Protein AF-A0A7S0E0V3-F1 (afdb_monomer_lite)

pLDDT: mean 86.2, std 12.87, range [47.91, 97.5]

InterPro domains:
  IPR013087 Zinc finger C2H2-type [SM00355] (15-45)
  IPR013087 Zinc finger C2H2-type [SM00355] (90-113)
  IPR044288 ZNF598/HEL2 [PTHR22938] (5-142)

Foldseek 3Di:
DPPVVVVVVVVLQWLWDPPDDPDDPDHGDTDPDPVRSQVCCCPPPQWGFAPQCVPPPPGGPNPTDIHHPVRNVCCQAQNPPPPDPRRHFDADPLVRDGHSDPVRVVVCQVPQWDWDPVCCVPVPVPPTDTDNDDVRVVVVVVD

Radius of gyration: 21.4 Å; chains: 1; bounding box: 59×28×60 Å

Secondary structure (DSSP, 8-state):
--HHHHHHHHHHHS-B-SSSPPSSSS---B-SSHHHHHHHHHHHHS-B--HHHHHH--S-GGGS--B-HHHHHHHHHT--TTT-S-----EETTTTEE-SSHHHHHHHHHHHSEE-HHHHHHS-TTS--EESSHHHHHHHHH-

Structure (mmCIF, N/CA/C/O backbone):
data_AF-A0A7S0E0V3-F1
#
_entry.id   AF-A0A7S0E0V3-F1
#
loop_
_atom_site.group_PDB
_atom_site.id
_atom_site.type_symbol
_atom_site.label_atom_id
_atom_site.label_alt_id
_atom_site.label_comp_id
_atom_site.label_asym_id
_atom_site.label_entity_id
_atom_site.label_seq_id
_atom_site.pdbx_PDB_ins_code
_atom_site.Cartn_x
_atom_site.Cartn_y
_atom_site.Cartn_z
_atom_site.occupancy
_atom_site.B_iso_or_equiv
_atom_site.auth_seq_id
_atom_site.auth_comp_id
_atom_site.auth_asym_id
_atom_site.auth_atom_id
_atom_site.pdbx_PDB_model_num
ATOM 1 N N . HIS A 1 1 ? 34.309 -17.688 -9.462 1.00 48.38 1 HIS A N 1
ATOM 2 C CA . HIS A 1 1 ? 32.893 -17.588 -9.888 1.00 48.38 1 HIS A CA 1
ATOM 3 C C . HIS A 1 1 ? 32.051 -16.546 -9.114 1.00 48.38 1 HIS A C 1
ATOM 5 O O . HIS A 1 1 ? 30.837 -16.561 -9.235 1.00 48.38 1 HIS A O 1
ATOM 11 N N . ALA A 1 2 ? 32.646 -15.575 -8.399 1.00 50.16 2 ALA A N 1
ATOM 12 C CA . ALA A 1 2 ? 31.917 -14.519 -7.669 1.00 50.16 2 ALA A CA 1
ATOM 13 C C . ALA A 1 2 ? 31.420 -13.270 -8.463 1.00 50.16 2 ALA A C 1
ATOM 15 O O . ALA A 1 2 ? 30.441 -12.669 -8.022 1.00 50.16 2 ALA A O 1
ATOM 16 N N . PRO A 1 3 ? 32.003 -12.844 -9.610 1.00 58.53 3 PRO A N 1
ATOM 17 C CA . PRO A 1 3 ? 31.644 -11.550 -10.219 1.00 58.53 3 PRO A CA 1
ATOM 18 C C . PRO A 1 3 ? 30.234 -11.505 -10.837 1.00 58.53 3 PRO A C 1
ATOM 20 O O . PRO A 1 3 ? 29.639 -10.436 -10.940 1.00 58.53 3 PRO A O 1
ATOM 23 N N . SER A 1 4 ? 29.663 -12.661 -11.190 1.00 67.19 4 SER A N 1
ATOM 24 C CA . SER A 1 4 ? 28.316 -12.761 -11.771 1.00 67.19 4 SER A CA 1
ATOM 25 C C . SER A 1 4 ? 27.199 -12.485 -10.750 1.00 67.19 4 SER A C 1
ATOM 27 O O . SER A 1 4 ? 26.215 -11.826 -11.083 1.00 67.19 4 SER A O 1
ATOM 29 N N . ALA A 1 5 ? 27.368 -12.905 -9.492 1.00 68.44 5 ALA A N 1
ATOM 30 C CA . ALA A 1 5 ? 26.350 -12.718 -8.455 1.00 68.44 5 ALA A CA 1
ATOM 31 C C . ALA A 1 5 ? 26.192 -11.241 -8.049 1.00 68.44 5 ALA A C 1
ATOM 33 O O . ALA A 1 5 ? 25.078 -10.761 -7.846 1.00 68.44 5 ALA A O 1
ATOM 34 N N . PHE A 1 6 ? 27.298 -10.495 -7.982 1.00 71.88 6 PHE A N 1
ATOM 35 C CA . PHE A 1 6 ? 27.280 -9.081 -7.596 1.00 71.88 6 PHE A CA 1
ATOM 36 C C . PHE A 1 6 ? 26.610 -8.188 -8.652 1.00 71.88 6 PHE A C 1
ATOM 38 O O . PHE A 1 6 ? 25.832 -7.291 -8.314 1.00 71.88 6 PHE A O 1
ATOM 45 N N . ALA A 1 7 ? 26.861 -8.472 -9.934 1.00 72.56 7 ALA A N 1
ATOM 46 C CA . ALA A 1 7 ? 26.204 -7.790 -11.047 1.00 72.56 7 ALA A CA 1
ATOM 47 C C . ALA A 1 7 ? 24.687 -8.049 -11.047 1.00 72.56 7 ALA A C 1
ATOM 49 O O . ALA A 1 7 ? 23.898 -7.125 -11.245 1.00 72.56 7 ALA A O 1
ATOM 50 N N . HIS A 1 8 ? 24.274 -9.283 -10.740 1.00 76.19 8 HIS A N 1
ATOM 51 C CA . HIS A 1 8 ? 22.864 -9.651 -10.654 1.00 76.19 8 HIS A CA 1
ATOM 52 C C . HIS A 1 8 ? 22.138 -8.920 -9.511 1.00 76.19 8 HIS A C 1
ATOM 54 O O . HIS A 1 8 ? 21.107 -8.293 -9.742 1.00 76.19 8 HIS A O 1
ATOM 60 N N . ILE A 1 9 ? 22.709 -8.898 -8.300 1.00 79.75 9 ILE A N 1
ATOM 61 C CA . ILE A 1 9 ? 22.120 -8.182 -7.151 1.00 79.75 9 ILE A CA 1
ATOM 62 C C . ILE A 1 9 ? 22.034 -6.673 -7.418 1.00 79.75 9 ILE A C 1
ATOM 64 O O . ILE A 1 9 ? 21.037 -6.034 -7.079 1.00 79.75 9 ILE A O 1
ATOM 68 N N . SER A 1 10 ? 23.059 -6.095 -8.050 1.00 78.00 10 SER A N 1
ATOM 69 C CA . SER A 1 10 ? 23.059 -4.677 -8.435 1.00 78.00 10 SER A CA 1
ATOM 70 C C . SER A 1 10 ? 21.931 -4.350 -9.418 1.00 78.00 10 SER A C 1
ATOM 72 O O . SER A 1 10 ? 21.277 -3.318 -9.283 1.00 78.00 10 SER A O 1
ATOM 74 N N . SER A 1 11 ? 21.648 -5.252 -10.362 1.00 79.31 11 SER A N 1
ATOM 75 C CA . SER A 1 11 ? 20.534 -5.105 -11.300 1.00 79.31 11 SER A CA 1
ATOM 76 C C . SER A 1 11 ? 19.172 -5.172 -10.599 1.00 79.31 11 SER A C 1
ATOM 78 O O . SER A 1 11 ? 18.327 -4.311 -10.843 1.00 79.31 11 SER A O 1
ATOM 80 N N . LEU A 1 12 ? 18.982 -6.105 -9.658 1.00 83.94 12 LEU A N 1
ATOM 81 C CA . LEU A 1 12 ? 17.733 -6.236 -8.891 1.00 83.94 12 LEU A CA 1
ATOM 82 C C . LEU A 1 12 ? 17.428 -4.991 -8.043 1.00 83.94 12 LEU A C 1
ATOM 84 O O . LEU A 1 12 ? 16.271 -4.598 -7.897 1.00 83.94 12 LEU A O 1
ATOM 88 N N . ARG A 1 13 ? 18.464 -4.329 -7.517 1.00 83.69 13 ARG A N 1
ATOM 89 C CA . ARG A 1 13 ? 18.327 -3.076 -6.756 1.00 83.69 13 ARG A CA 1
ATOM 90 C C . ARG A 1 13 ? 18.063 -1.848 -7.625 1.00 83.69 13 ARG A C 1
ATOM 92 O O . ARG A 1 13 ? 17.633 -0.830 -7.092 1.00 83.69 13 ARG A O 1
ATOM 99 N N . SER A 1 14 ? 18.345 -1.913 -8.924 1.00 88.38 14 SER A N 1
ATOM 100 C CA . SER A 1 14 ? 18.173 -0.763 -9.809 1.00 88.38 14 SER A CA 1
ATOM 101 C C . SER A 1 14 ? 16.697 -0.389 -9.949 1.00 88.38 14 SER A C 1
ATOM 103 O O . SER A 1 14 ? 15.824 -1.255 -10.013 1.00 88.38 14 SER A O 1
ATOM 105 N N . PHE A 1 15 ? 16.406 0.905 -10.079 1.00 93.00 15 PHE A N 1
ATOM 106 C CA . PHE A 1 15 ? 15.071 1.385 -10.445 1.00 93.00 15 PHE A CA 1
ATOM 107 C C . PHE A 1 15 ? 14.899 1.447 -11.970 1.00 93.00 15 PHE A C 1
ATOM 109 O O . PHE A 1 15 ? 14.320 2.389 -12.512 1.00 93.00 15 PHE A O 1
ATOM 116 N N . ALA A 1 16 ? 15.453 0.463 -12.681 1.00 91.12 16 ALA A N 1
ATOM 117 C CA . ALA A 1 16 ? 15.300 0.349 -14.120 1.00 91.12 16 ALA A CA 1
ATOM 118 C C . ALA A 1 16 ? 13.867 -0.057 -14.486 1.00 91.12 16 ALA A C 1
ATOM 120 O O . ALA A 1 16 ? 13.252 -0.919 -13.856 1.00 91.12 16 ALA A O 1
ATOM 121 N N . CYS A 1 17 ? 13.330 0.543 -15.539 1.00 91.81 17 CYS A N 1
ATOM 122 C CA . CYS A 1 17 ? 12.095 0.091 -16.144 1.00 91.81 17 CYS A CA 1
ATOM 123 C C . CYS A 1 17 ? 12.327 -1.224 -16.894 1.00 91.81 17 CYS A C 1
ATOM 125 O O . CYS A 1 17 ? 13.100 -1.277 -17.847 1.00 91.81 17 CYS A O 1
ATOM 127 N N . ARG A 1 18 ? 11.578 -2.265 -16.523 1.00 88.62 18 ARG A N 1
ATOM 128 C CA . ARG A 1 18 ? 11.602 -3.583 -17.184 1.00 88.62 18 ARG A CA 1
ATOM 129 C C . ARG A 1 18 ? 10.587 -3.749 -18.326 1.00 88.62 18 ARG A C 1
ATOM 131 O O . ARG A 1 18 ? 10.412 -4.853 -18.832 1.00 88.62 18 ARG A O 1
ATOM 138 N N . LYS A 1 19 ? 9.859 -2.685 -18.685 1.00 89.88 19 LYS A N 1
ATOM 139 C CA . LYS A 1 19 ? 8.832 -2.672 -19.749 1.00 89.88 19 LYS A CA 1
ATOM 140 C C . LYS A 1 19 ? 9.184 -1.766 -20.931 1.00 89.88 19 LYS A C 1
ATOM 142 O O . LYS A 1 19 ? 8.568 -1.892 -21.987 1.00 89.88 19 LYS A O 1
ATOM 147 N N . CYS A 1 20 ? 10.162 -0.876 -20.779 1.00 88.62 20 CYS A N 1
ATOM 148 C CA . CYS A 1 20 ? 10.663 -0.061 -21.876 1.00 88.62 20 CYS A CA 1
ATOM 149 C C . CYS A 1 20 ? 11.360 -0.951 -22.914 1.00 88.62 20 CYS A C 1
ATOM 151 O O . CYS A 1 20 ? 12.101 -1.861 -22.532 1.00 88.62 20 CYS A O 1
ATOM 153 N N . PRO A 1 21 ? 11.155 -0.694 -24.217 1.00 77.62 21 PRO A N 1
ATOM 154 C CA . PRO A 1 21 ? 11.880 -1.412 -25.250 1.00 77.62 21 PRO A CA 1
ATOM 155 C C . PRO A 1 21 ? 13.388 -1.123 -25.135 1.00 77.62 21 PRO A C 1
ATOM 157 O O . PRO A 1 21 ? 13.770 0.012 -24.834 1.00 77.62 21 PRO A O 1
ATOM 160 N N . PRO A 1 22 ? 14.257 -2.122 -25.373 1.00 65.69 22 PRO A N 1
ATOM 161 C CA . PRO A 1 22 ? 15.695 -1.896 -25.458 1.00 65.69 22 PRO A CA 1
ATOM 162 C C . PRO A 1 22 ? 16.051 -0.987 -26.665 1.00 65.69 22 PRO A C 1
ATOM 164 O O . PRO A 1 22 ? 15.297 -0.942 -27.638 1.00 65.69 22 PRO A O 1
ATOM 167 N N . PRO A 1 23 ? 17.170 -0.233 -26.606 1.00 62.41 23 PRO A N 1
ATOM 168 C CA . PRO A 1 23 ? 17.512 0.831 -27.568 1.00 62.41 23 PRO A CA 1
ATOM 169 C C . PRO A 1 23 ? 17.644 0.367 -29.040 1.00 62.41 23 PRO A C 1
ATOM 171 O O . PRO A 1 23 ? 17.944 -0.804 -29.280 1.00 62.41 23 PRO A O 1
ATOM 174 N N . PRO A 1 24 ? 17.415 1.282 -30.023 1.00 47.91 24 PRO A N 1
ATOM 175 C CA . PRO A 1 24 ? 18.258 2.479 -30.209 1.00 47.91 24 PRO A CA 1
ATOM 176 C C . PRO A 1 24 ? 17.595 3.863 -30.059 1.00 47.91 24 PRO A C 1
ATOM 178 O O . PRO A 1 24 ? 18.306 4.857 -30.152 1.00 47.91 24 PRO A O 1
ATOM 181 N N . SER A 1 25 ? 16.283 3.984 -29.818 1.00 56.75 25 SER A N 1
ATOM 182 C CA . SER A 1 25 ? 15.584 5.289 -29.918 1.00 56.75 25 SER A CA 1
ATOM 183 C C . SER A 1 25 ? 14.981 5.851 -28.622 1.00 56.75 25 SER A C 1
ATOM 185 O O . SER A 1 25 ? 14.668 7.039 -28.569 1.00 56.75 25 SER A O 1
ATOM 187 N N . ARG A 1 26 ? 14.880 5.069 -27.542 1.00 52.75 26 ARG A N 1
ATOM 188 C CA . ARG A 1 26 ? 14.677 5.573 -26.172 1.00 52.75 26 ARG A CA 1
ATOM 189 C C . ARG A 1 26 ? 15.487 4.688 -25.237 1.00 52.75 26 ARG A C 1
ATOM 191 O O . ARG A 1 26 ? 15.345 3.472 -25.276 1.00 52.75 26 ARG A O 1
ATOM 198 N N . GLY A 1 27 ? 16.395 5.287 -24.473 1.00 58.44 27 GLY A N 1
ATOM 199 C CA . GLY A 1 27 ? 17.236 4.543 -23.538 1.00 58.44 27 GLY A CA 1
ATOM 200 C C . GLY A 1 27 ? 16.400 3.737 -22.542 1.00 58.44 27 GLY A C 1
ATOM 201 O O . GLY A 1 27 ? 15.247 4.071 -22.269 1.00 58.44 27 GLY A O 1
ATOM 202 N N . SER A 1 28 ? 17.001 2.688 -21.978 1.00 77.69 28 SER A N 1
ATOM 203 C CA . SER A 1 28 ? 16.467 2.032 -20.782 1.00 77.69 28 SER A CA 1
ATOM 204 C C . SER A 1 28 ? 16.207 3.104 -19.723 1.00 77.69 28 SER A C 1
ATOM 206 O O . SER A 1 28 ? 17.150 3.756 -19.274 1.00 77.69 28 SER A O 1
ATOM 208 N N . PHE A 1 29 ? 14.945 3.331 -19.351 1.00 88.06 29 PHE A N 1
ATOM 209 C CA . PHE A 1 29 ? 14.620 4.296 -18.303 1.00 88.06 29 PHE A CA 1
ATOM 210 C C . PHE A 1 29 ? 15.137 3.764 -16.968 1.00 88.06 29 PHE A C 1
ATOM 212 O O . PHE A 1 29 ? 14.840 2.627 -16.604 1.00 88.06 29 PHE A O 1
ATOM 219 N N . VAL A 1 30 ? 15.901 4.573 -16.241 1.00 91.31 30 VAL A N 1
ATOM 220 C CA . VAL A 1 30 ? 16.375 4.255 -14.893 1.00 91.31 30 VAL A CA 1
ATOM 221 C C . VAL A 1 30 ? 16.010 5.424 -13.998 1.00 91.31 30 VAL A C 1
ATOM 223 O O . VAL A 1 30 ? 16.486 6.536 -14.210 1.00 91.31 30 VAL A O 1
ATOM 226 N N . ALA A 1 31 ? 15.138 5.169 -13.030 1.00 92.81 31 ALA A N 1
ATOM 227 C CA . ALA A 1 31 ? 14.708 6.176 -12.075 1.00 92.81 31 ALA A CA 1
ATOM 228 C C . ALA A 1 31 ? 15.776 6.402 -10.994 1.00 92.81 31 ALA A C 1
ATOM 230 O O . ALA A 1 31 ? 16.584 5.517 -10.700 1.00 92.81 31 ALA A O 1
ATOM 231 N N . LYS A 1 32 ? 15.747 7.563 -10.342 1.00 93.62 32 LYS A N 1
ATOM 232 C CA . LYS A 1 32 ? 16.569 7.850 -9.158 1.00 93.62 32 LYS A CA 1
ATOM 233 C C . LYS A 1 32 ? 16.035 7.175 -7.893 1.00 93.62 32 LYS A C 1
ATOM 235 O O . LYS A 1 32 ? 16.797 6.895 -6.973 1.00 93.62 32 LYS A O 1
ATOM 240 N N . ASP A 1 33 ? 14.726 6.932 -7.845 1.00 93.62 33 ASP A N 1
ATOM 241 C CA . ASP A 1 33 ? 14.025 6.355 -6.704 1.00 93.62 33 ASP A CA 1
ATOM 242 C C . ASP A 1 33 ? 12.758 5.591 -7.135 1.00 93.62 33 ASP A C 1
ATOM 244 O O . ASP A 1 33 ? 12.313 5.631 -8.288 1.00 93.62 33 ASP A O 1
ATOM 248 N N . LYS A 1 34 ? 12.153 4.883 -6.176 1.00 94.00 34 LYS A N 1
ATOM 249 C CA . LYS A 1 34 ? 10.924 4.105 -6.383 1.00 94.00 34 LYS A CA 1
ATOM 250 C C . LYS A 1 34 ? 9.714 4.955 -6.797 1.00 94.00 34 LYS A C 1
ATOM 252 O O . LYS A 1 34 ? 8.858 4.464 -7.533 1.00 94.00 34 LYS A O 1
ATOM 257 N N . LYS A 1 35 ? 9.639 6.220 -6.366 1.00 95.62 35 LYS A N 1
ATOM 258 C CA . LYS A 1 35 ? 8.516 7.124 -6.665 1.00 95.62 35 LYS A CA 1
ATOM 259 C C . LYS A 1 35 ? 8.548 7.548 -8.128 1.00 95.62 35 LYS A C 1
ATOM 261 O O . LYS A 1 35 ? 7.521 7.516 -8.805 1.00 95.62 35 LYS A O 1
ATOM 266 N N . GLU A 1 36 ? 9.725 7.907 -8.626 1.00 96.62 36 GLU A N 1
ATOM 267 C CA . GLU A 1 36 ? 9.928 8.233 -10.032 1.00 96.62 36 GLU A CA 1
ATOM 268 C C . GLU A 1 36 ? 9.676 7.008 -10.924 1.00 96.62 36 GLU A C 1
ATOM 270 O O . GLU A 1 36 ? 8.978 7.130 -11.933 1.00 96.62 36 GLU A O 1
ATOM 275 N N . LEU A 1 37 ? 10.127 5.813 -10.519 1.00 95.69 37 LEU A N 1
ATOM 276 C CA . LEU A 1 37 ? 9.824 4.586 -11.259 1.00 95.69 37 LEU A CA 1
ATOM 277 C C . LEU A 1 37 ? 8.317 4.313 -11.322 1.00 95.69 37 LEU A C 1
ATOM 279 O O . LEU A 1 37 ? 7.800 4.053 -12.405 1.00 95.69 37 LEU A O 1
ATOM 283 N N . LYS A 1 38 ? 7.599 4.407 -10.195 1.00 96.25 38 LYS A N 1
ATOM 284 C CA . LYS A 1 38 ? 6.138 4.229 -10.154 1.00 96.25 38 LYS A CA 1
ATOM 285 C C . LYS A 1 38 ? 5.421 5.225 -11.071 1.00 96.25 38 LYS A C 1
ATOM 287 O O . LYS A 1 38 ? 4.553 4.825 -11.842 1.00 96.25 38 LYS A O 1
ATOM 292 N N . SER A 1 39 ? 5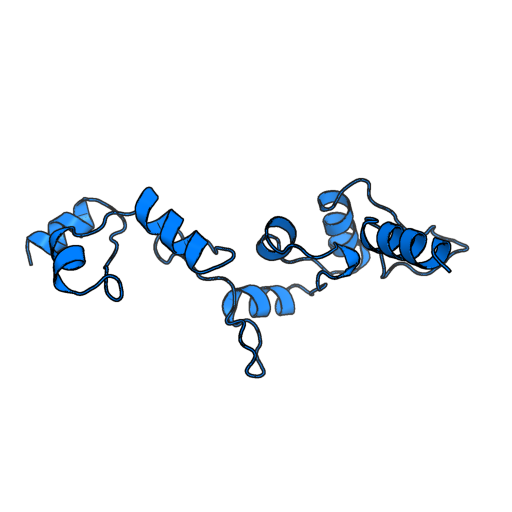.812 6.501 -11.031 1.00 96.81 39 SER A N 1
ATOM 293 C CA . SER A 1 39 ? 5.251 7.545 -11.902 1.00 96.81 39 SER A CA 1
ATOM 294 C C . SER A 1 39 ? 5.469 7.235 -13.388 1.00 96.81 39 SER A C 1
ATOM 296 O O . SER A 1 39 ? 4.547 7.349 -14.202 1.00 96.81 39 SER A O 1
ATOM 298 N N . HIS A 1 40 ? 6.672 6.774 -13.743 1.00 95.62 40 HIS A N 1
ATOM 299 C CA . HIS A 1 40 ? 6.992 6.345 -15.100 1.00 95.62 40 HIS A CA 1
ATOM 300 C C . HIS A 1 40 ? 6.170 5.116 -15.526 1.00 95.62 40 HIS A C 1
ATOM 302 O O . HIS A 1 40 ? 5.600 5.130 -16.617 1.00 95.62 40 HIS A O 1
ATOM 308 N N . MET A 1 41 ? 6.044 4.093 -14.670 1.00 95.69 41 MET A N 1
ATOM 309 C CA . MET A 1 41 ? 5.217 2.909 -14.953 1.00 95.69 41 MET A CA 1
ATOM 310 C C . MET A 1 41 ? 3.771 3.305 -15.258 1.00 95.69 41 MET A C 1
ATOM 312 O O . MET A 1 41 ? 3.203 2.854 -16.256 1.00 95.69 41 MET A O 1
ATOM 316 N N . LEU A 1 42 ? 3.207 4.202 -14.446 1.00 96.31 42 LEU A N 1
ATOM 317 C CA . LEU A 1 42 ? 1.823 4.631 -14.600 1.00 96.31 42 LEU A CA 1
ATOM 318 C C . LEU A 1 42 ? 1.629 5.423 -15.896 1.00 96.31 42 LEU A C 1
ATOM 320 O O . LEU A 1 42 ? 0.713 5.135 -16.662 1.00 96.31 42 LEU A O 1
ATOM 324 N N . SER A 1 43 ? 2.517 6.380 -16.168 1.00 95.44 43 SER A N 1
ATOM 325 C CA . SER A 1 43 ? 2.365 7.315 -17.290 1.00 95.44 43 SER A CA 1
ATOM 326 C C . SER A 1 43 ? 2.673 6.686 -18.652 1.00 95.44 43 SER A C 1
ATOM 328 O O . SER A 1 43 ? 2.045 7.045 -19.644 1.00 95.44 43 SER A O 1
ATOM 330 N N . PHE A 1 44 ? 3.642 5.766 -18.720 1.00 93.81 44 PHE A N 1
ATOM 331 C CA . PHE A 1 44 ? 4.116 5.195 -19.989 1.00 93.81 44 PHE A CA 1
ATOM 332 C C . PHE A 1 44 ? 3.613 3.778 -20.259 1.00 93.81 44 PHE A C 1
ATOM 334 O O . PHE A 1 44 ? 3.594 3.361 -21.417 1.00 93.81 44 PHE A O 1
ATOM 341 N N . HIS A 1 45 ? 3.220 3.035 -19.223 1.00 94.44 45 HIS A N 1
ATOM 342 C CA . HIS A 1 45 ? 2.801 1.640 -19.364 1.00 94.44 45 HIS A CA 1
ATOM 343 C C . HIS A 1 45 ? 1.397 1.359 -18.823 1.00 94.44 45 HIS A C 1
ATOM 345 O O . HIS A 1 45 ? 0.907 0.252 -19.022 1.00 94.44 45 HIS A O 1
ATOM 351 N N . GLY A 1 46 ? 0.740 2.318 -18.157 1.00 95.75 46 GLY A N 1
ATOM 352 C CA . GLY A 1 46 ? -0.573 2.098 -17.542 1.00 95.75 46 GLY A CA 1
ATOM 353 C C . GLY A 1 46 ? -0.546 1.083 -16.393 1.00 95.75 46 GLY A C 1
ATOM 354 O O . GLY A 1 46 ? -1.587 0.542 -16.026 1.00 95.75 46 GLY A O 1
ATOM 355 N N . LEU A 1 47 ? 0.642 0.815 -15.843 1.00 97.06 47 LEU A N 1
ATOM 356 C CA . LEU A 1 47 ? 0.876 -0.140 -14.763 1.00 97.06 47 LEU A CA 1
ATOM 357 C C . LEU A 1 47 ? 1.376 0.594 -13.520 1.00 97.06 47 LEU A C 1
ATOM 359 O O . LEU A 1 47 ? 2.027 1.627 -13.614 1.00 97.06 47 LEU A O 1
ATOM 363 N N . THR A 1 48 ? 1.132 0.047 -12.340 1.00 97.38 48 THR A N 1
ATOM 364 C CA . THR A 1 48 ? 1.592 0.612 -11.073 1.00 97.38 48 THR A CA 1
ATOM 365 C C . THR A 1 48 ? 2.004 -0.488 -10.103 1.00 97.38 48 THR A C 1
ATOM 367 O O . THR A 1 48 ? 1.656 -1.655 -10.265 1.00 97.38 48 THR A O 1
ATOM 370 N N . PHE A 1 49 ? 2.750 -0.098 -9.077 1.00 96.69 49 PHE A N 1
ATOM 371 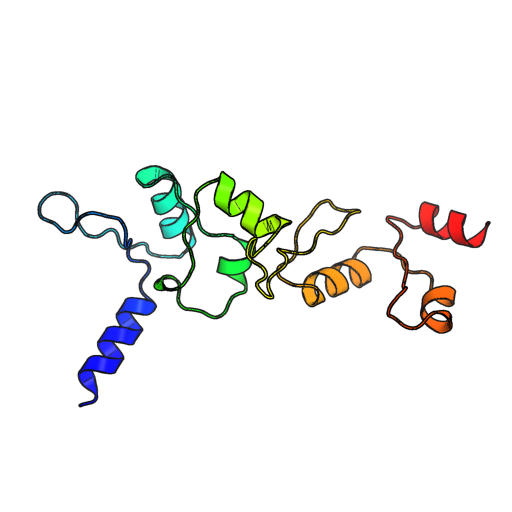C CA . PHE A 1 49 ? 2.974 -0.909 -7.885 1.00 96.69 49 PHE A CA 1
ATOM 372 C C . PHE A 1 49 ? 1.866 -0.635 -6.858 1.00 96.69 49 PHE A C 1
ATOM 374 O O . PHE A 1 49 ? 1.325 0.477 -6.834 1.00 96.69 49 PHE A O 1
ATOM 381 N N . CYS A 1 50 ? 1.572 -1.610 -5.995 1.00 97.19 50 CYS A N 1
ATOM 382 C CA . CYS A 1 50 ? 0.825 -1.364 -4.759 1.00 97.19 50 CYS A CA 1
ATOM 383 C C . CYS A 1 50 ? 1.709 -0.583 -3.779 1.00 97.19 50 CYS A C 1
ATOM 385 O O . CYS A 1 50 ? 2.845 -0.988 -3.526 1.00 97.19 50 CYS A O 1
ATOM 387 N N . ASP A 1 51 ? 1.191 0.514 -3.225 1.00 97.00 51 ASP A N 1
ATOM 388 C CA . ASP A 1 51 ? 1.939 1.371 -2.299 1.00 97.00 51 ASP A CA 1
ATOM 389 C C . ASP A 1 51 ? 2.317 0.639 -1.014 1.00 97.00 51 ASP A C 1
ATOM 391 O O . ASP A 1 51 ? 3.474 0.669 -0.603 1.00 97.00 51 ASP A O 1
ATOM 395 N N . LEU A 1 52 ? 1.377 -0.102 -0.424 1.00 97.50 52 LEU A N 1
ATOM 396 C CA . LEU A 1 52 ? 1.631 -0.859 0.800 1.00 97.50 52 LEU A CA 1
ATOM 397 C C . LEU A 1 52 ? 2.738 -1.896 0.591 1.00 97.50 52 LEU A C 1
ATOM 399 O O . LEU A 1 52 ? 3.658 -1.975 1.404 1.00 97.50 52 LEU A O 1
ATOM 403 N N . CYS A 1 53 ? 2.709 -2.644 -0.515 1.00 96.38 53 CYS A N 1
ATOM 404 C CA . CYS A 1 53 ? 3.782 -3.583 -0.834 1.00 96.38 53 CYS A CA 1
ATOM 405 C C . CYS A 1 53 ? 5.112 -2.874 -1.091 1.00 96.38 53 CYS A C 1
ATOM 407 O O . CYS A 1 53 ? 6.122 -3.297 -0.542 1.00 96.38 53 CYS A O 1
ATOM 409 N N . LEU A 1 54 ? 5.114 -1.802 -1.887 1.00 95.44 54 LEU A N 1
ATOM 410 C CA . LEU A 1 54 ? 6.334 -1.083 -2.257 1.00 95.44 54 LEU A CA 1
ATOM 411 C C . LEU A 1 54 ? 7.033 -0.428 -1.050 1.00 95.44 54 LEU A C 1
ATOM 413 O O . LEU A 1 54 ? 8.256 -0.260 -1.059 1.00 95.44 54 LEU A O 1
ATOM 417 N N . GLU A 1 55 ? 6.276 -0.063 -0.014 1.00 95.69 55 GLU A N 1
ATOM 418 C CA . GLU A 1 55 ? 6.818 0.474 1.236 1.00 95.69 55 GLU A CA 1
ATOM 419 C C . GLU A 1 55 ? 7.278 -0.615 2.221 1.00 95.69 55 GLU A C 1
ATOM 421 O O . GLU A 1 55 ? 8.326 -0.453 2.847 1.00 95.69 55 GLU A O 1
ATOM 426 N N . HIS A 1 56 ? 6.544 -1.726 2.355 1.00 95.56 56 HIS A N 1
ATOM 427 C CA . HIS A 1 56 ? 6.734 -2.659 3.478 1.00 95.56 56 HIS A CA 1
ATOM 428 C C . HIS A 1 56 ? 7.302 -4.033 3.084 1.00 95.56 56 HIS A C 1
ATOM 430 O O . HIS A 1 56 ? 7.925 -4.707 3.913 1.00 95.56 56 HIS A O 1
ATOM 436 N N . ARG A 1 57 ? 7.132 -4.476 1.831 1.00 94.44 57 ARG A N 1
ATOM 437 C CA . ARG A 1 57 ? 7.608 -5.790 1.381 1.00 94.44 57 ARG A CA 1
ATOM 438 C C . ARG A 1 57 ? 9.113 -5.741 1.116 1.00 94.44 57 ARG A C 1
ATOM 440 O O . ARG A 1 57 ? 9.591 -5.052 0.220 1.00 94.44 57 ARG A O 1
ATOM 447 N N . LYS A 1 58 ? 9.876 -6.543 1.863 1.00 93.19 58 LYS A N 1
ATOM 448 C CA . LYS A 1 58 ? 11.350 -6.611 1.787 1.00 93.19 58 LYS A CA 1
ATOM 449 C C . LYS A 1 58 ? 11.851 -7.456 0.609 1.00 93.19 58 LYS A C 1
ATOM 451 O O . LYS A 1 58 ? 12.605 -8.405 0.798 1.00 93.19 58 LYS A O 1
ATOM 456 N N . VAL A 1 59 ? 11.419 -7.116 -0.598 1.00 92.94 59 VAL A N 1
ATOM 457 C CA . VAL A 1 59 ? 11.923 -7.691 -1.853 1.00 92.94 59 VAL A CA 1
ATOM 458 C C . VAL A 1 59 ? 12.533 -6.588 -2.705 1.00 92.94 59 VAL A C 1
ATOM 460 O O . VAL A 1 59 ? 12.303 -5.399 -2.464 1.00 92.94 59 VAL A O 1
ATOM 463 N N . PHE A 1 60 ? 13.335 -6.951 -3.699 1.00 91.81 60 PHE A N 1
ATOM 464 C CA . PHE A 1 60 ? 13.887 -5.951 -4.598 1.00 91.81 60 PHE A CA 1
ATOM 465 C C . PHE A 1 60 ? 12.778 -5.272 -5.413 1.00 91.81 60 PHE A C 1
ATOM 467 O O . PHE A 1 60 ? 11.725 -5.852 -5.686 1.00 91.81 60 PHE A O 1
ATOM 474 N N . VAL A 1 61 ? 12.991 -4.025 -5.844 1.00 91.19 61 VAL A N 1
ATOM 475 C CA . VAL A 1 61 ? 11.978 -3.300 -6.638 1.00 91.19 61 VAL A CA 1
ATOM 476 C C . VAL A 1 61 ? 11.675 -4.027 -7.949 1.00 91.19 61 VAL A C 1
ATOM 478 O O . VAL A 1 61 ? 10.526 -4.080 -8.383 1.00 91.19 61 VAL A O 1
ATOM 481 N N . GLN A 1 62 ? 12.677 -4.694 -8.524 1.00 90.38 62 GLN A N 1
ATOM 482 C CA . GLN A 1 62 ? 12.498 -5.528 -9.711 1.00 90.38 62 GLN A CA 1
ATOM 483 C C . GLN A 1 62 ? 11.640 -6.781 -9.475 1.00 90.38 62 GLN A C 1
ATOM 485 O O . GLN A 1 62 ? 11.131 -7.333 -10.445 1.00 90.38 62 GLN A O 1
ATOM 490 N N . GLU A 1 63 ? 11.423 -7.193 -8.226 1.00 92.06 63 GLU A N 1
ATOM 491 C CA . GLU A 1 63 ? 10.591 -8.347 -7.848 1.00 92.06 63 GLU A CA 1
ATOM 492 C C . GLU A 1 63 ? 9.166 -7.948 -7.442 1.00 92.06 63 GLU A C 1
ATOM 494 O O . GLU A 1 63 ? 8.304 -8.808 -7.263 1.00 92.06 63 GLU A O 1
ATOM 499 N N . HIS A 1 64 ? 8.890 -6.648 -7.300 1.00 93.69 64 HIS A N 1
ATOM 500 C CA . HIS A 1 64 ? 7.530 -6.177 -7.062 1.00 93.69 64 HIS A CA 1
ATOM 501 C C . HIS A 1 64 ? 6.673 -6.396 -8.299 1.00 93.69 64 HIS A C 1
ATOM 503 O O . HIS A 1 64 ? 7.109 -6.117 -9.419 1.00 93.69 64 HIS A O 1
ATOM 509 N N . GLU A 1 65 ? 5.443 -6.851 -8.097 1.00 93.44 65 GLU A N 1
ATOM 510 C CA . GLU A 1 65 ? 4.473 -7.030 -9.168 1.00 93.44 65 GLU A CA 1
ATOM 511 C C . GLU A 1 65 ? 4.001 -5.679 -9.724 1.00 93.44 65 GLU A C 1
ATOM 513 O O . GLU A 1 65 ? 3.900 -4.686 -9.001 1.00 93.44 65 GLU A O 1
ATOM 518 N N . LEU A 1 66 ? 3.759 -5.648 -11.035 1.00 95.38 66 LEU A N 1
ATOM 519 C CA . LEU A 1 66 ? 3.175 -4.505 -11.730 1.00 95.38 66 LEU A CA 1
ATOM 520 C C . LEU A 1 66 ? 1.748 -4.862 -12.104 1.00 95.38 66 LEU A C 1
ATOM 522 O O . LEU A 1 66 ? 1.530 -5.878 -12.758 1.00 95.38 66 LEU A O 1
ATOM 526 N N . MET A 1 67 ? 0.822 -3.994 -11.734 1.00 96.44 67 MET A N 1
ATOM 527 C CA . MET A 1 67 ? -0.607 -4.209 -11.884 1.00 96.44 67 MET A CA 1
ATOM 528 C C . MET A 1 67 ? -1.229 -3.062 -12.666 1.00 96.44 67 MET A C 1
ATOM 530 O O . MET A 1 67 ? -0.837 -1.907 -12.499 1.00 96.44 67 MET A O 1
ATOM 534 N N . ASP A 1 68 ? -2.221 -3.356 -13.494 1.00 97.06 68 ASP A N 1
ATOM 535 C CA . ASP A 1 68 ? -3.153 -2.328 -13.944 1.00 97.06 68 ASP A CA 1
ATOM 536 C C . ASP A 1 68 ? -4.084 -1.887 -12.793 1.00 97.06 68 ASP A C 1
ATOM 538 O O . ASP A 1 68 ? -4.049 -2.409 -11.675 1.00 97.06 68 ASP A O 1
ATOM 542 N N . LYS A 1 69 ? -4.946 -0.901 -13.057 1.00 95.75 69 LYS A N 1
ATOM 543 C CA . LYS A 1 69 ? -5.861 -0.350 -12.046 1.00 95.75 69 LYS A CA 1
ATOM 544 C C . LYS A 1 69 ? -6.846 -1.386 -11.479 1.00 95.75 69 LYS A C 1
ATOM 546 O O . LYS A 1 69 ? -7.188 -1.320 -10.299 1.00 95.75 69 LYS A O 1
ATOM 551 N N . ASN A 1 70 ? -7.329 -2.316 -12.299 1.00 95.69 70 ASN A N 1
ATOM 552 C CA . ASN A 1 70 ? -8.279 -3.341 -11.870 1.00 95.69 70 ASN A CA 1
ATOM 553 C C . ASN A 1 70 ? -7.578 -4.425 -11.054 1.00 95.69 70 ASN A C 1
ATOM 555 O O . ASN A 1 70 ? -8.094 -4.817 -10.009 1.00 95.69 70 ASN A O 1
ATOM 559 N N . GLN A 1 71 ? -6.404 -4.857 -11.512 1.00 96.12 71 GLN A N 1
ATOM 560 C CA . GLN A 1 71 ? -5.543 -5.798 -10.807 1.00 96.12 71 GLN A CA 1
ATOM 561 C C . GLN A 1 71 ? -5.141 -5.254 -9.435 1.00 96.12 71 GLN A C 1
ATOM 563 O O . GLN A 1 71 ? -5.281 -5.970 -8.452 1.00 96.12 71 GLN A O 1
ATOM 568 N N . LEU A 1 72 ? -4.760 -3.973 -9.336 1.00 96.75 72 LEU A N 1
ATOM 569 C CA . LEU A 1 72 ? -4.425 -3.346 -8.053 1.00 96.75 72 LEU A CA 1
ATOM 570 C C . LEU A 1 72 ? -5.611 -3.371 -7.080 1.00 96.75 72 LEU A C 1
ATOM 572 O O . LEU A 1 72 ? -5.451 -3.732 -5.919 1.00 96.75 72 LEU A O 1
ATOM 576 N N . ARG A 1 73 ? -6.817 -3.037 -7.552 1.00 95.56 73 ARG A N 1
ATOM 577 C CA . ARG A 1 73 ? -8.024 -3.050 -6.711 1.00 95.56 73 ARG A CA 1
ATOM 578 C C . ARG A 1 73 ? -8.344 -4.451 -6.179 1.00 95.56 73 ARG A C 1
ATOM 580 O O . ARG A 1 73 ? -8.793 -4.585 -5.045 1.00 95.56 73 ARG A O 1
ATOM 587 N N . VAL A 1 74 ? -8.151 -5.475 -7.009 1.00 95.62 74 VAL A N 1
ATOM 588 C CA . VAL A 1 74 ? -8.312 -6.880 -6.613 1.00 95.62 74 VAL A CA 1
ATOM 589 C C . VAL A 1 74 ? -7.225 -7.274 -5.616 1.00 95.62 74 VAL A C 1
ATOM 591 O O . VAL A 1 74 ? -7.557 -7.784 -4.555 1.00 95.62 74 VAL A O 1
ATOM 594 N N . HIS A 1 75 ? -5.958 -6.964 -5.897 1.00 95.75 75 HIS A N 1
ATOM 595 C CA . HIS A 1 75 ? -4.827 -7.207 -4.994 1.00 95.75 75 HIS A CA 1
ATOM 596 C C . HIS A 1 75 ? -5.071 -6.612 -3.606 1.00 95.75 75 HIS A C 1
ATOM 598 O O . HIS A 1 75 ? -4.900 -7.288 -2.600 1.00 95.75 75 HIS A O 1
ATOM 604 N N . GLU A 1 76 ? -5.518 -5.358 -3.538 1.00 95.75 76 GLU A N 1
ATOM 605 C CA . GLU A 1 76 ? -5.730 -4.664 -2.268 1.00 95.75 76 GLU A CA 1
ATOM 606 C C . GLU A 1 76 ? -6.897 -5.225 -1.455 1.00 95.75 76 GLU A C 1
ATOM 608 O O . GLU A 1 76 ? -6.844 -5.174 -0.228 1.00 95.75 76 GLU A O 1
ATOM 613 N N . ARG A 1 77 ? -7.950 -5.729 -2.107 1.00 94.94 77 ARG A N 1
ATOM 614 C CA . ARG A 1 77 ? -9.186 -6.146 -1.430 1.00 94.94 77 ARG A CA 1
ATOM 615 C C . ARG A 1 77 ? -9.321 -7.650 -1.256 1.00 94.94 77 ARG A C 1
ATOM 617 O O . ARG A 1 77 ? -9.748 -8.088 -0.198 1.00 94.94 77 ARG A O 1
ATOM 624 N N . ASP A 1 78 ? -9.044 -8.386 -2.318 1.00 92.38 78 ASP A N 1
ATOM 625 C CA . ASP A 1 78 ? -9.352 -9.806 -2.450 1.00 92.38 78 ASP A CA 1
ATOM 626 C C . ASP A 1 78 ? -8.069 -10.660 -2.406 1.00 92.38 78 ASP A C 1
ATOM 628 O O . ASP A 1 78 ? -8.136 -11.863 -2.164 1.00 92.38 78 ASP A O 1
ATOM 632 N N . GLY A 1 79 ? -6.898 -10.043 -2.616 1.00 91.38 79 GLY A N 1
ATOM 633 C CA . GLY A 1 79 ? -5.607 -10.725 -2.646 1.00 91.38 79 GLY A CA 1
ATOM 634 C C . GLY A 1 79 ? -5.500 -11.738 -3.784 1.00 91.38 79 GLY A C 1
ATOM 635 O O . GLY A 1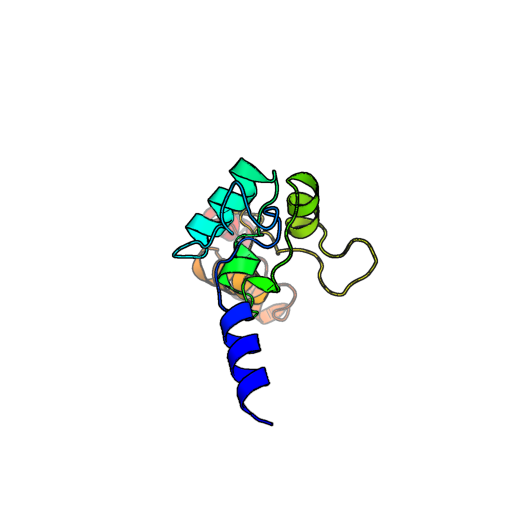 79 ? -5.860 -11.454 -4.930 1.00 91.38 79 GLY A O 1
ATOM 636 N N . ASP A 1 80 ? -4.999 -12.929 -3.462 1.00 84.12 80 ASP A N 1
ATOM 637 C CA . ASP A 1 80 ? -4.836 -14.035 -4.398 1.00 84.12 80 ASP A CA 1
ATOM 638 C C . ASP A 1 80 ? -6.190 -14.705 -4.689 1.00 84.12 80 ASP A C 1
ATOM 640 O O . ASP A 1 80 ? -6.618 -15.630 -3.993 1.00 84.12 80 ASP A O 1
ATOM 644 N N . LEU A 1 81 ? -6.839 -14.306 -5.788 1.00 69.38 81 LEU A N 1
ATOM 645 C CA . LEU A 1 81 ? -8.142 -14.847 -6.217 1.00 69.38 81 LEU A CA 1
ATOM 646 C C . LEU A 1 81 ? -8.180 -16.379 -6.409 1.00 69.38 81 LEU A C 1
ATOM 648 O O . LEU A 1 81 ? -9.259 -16.968 -6.425 1.00 69.38 81 LEU A O 1
ATOM 652 N N . HIS A 1 82 ? -7.027 -17.036 -6.565 1.00 68.75 82 HIS A N 1
ATOM 653 C CA . HIS A 1 82 ? -6.916 -18.474 -6.841 1.00 68.75 82 HIS A CA 1
ATOM 654 C C . HIS A 1 82 ? -6.511 -19.316 -5.619 1.00 68.75 82 HIS A C 1
ATOM 656 O O . HIS A 1 82 ? -5.881 -20.360 -5.769 1.00 68.75 82 HIS A O 1
ATOM 662 N N . GLY A 1 83 ? -6.887 -18.885 -4.410 1.00 62.25 83 GLY A N 1
ATOM 663 C CA . GLY A 1 83 ? -6.692 -19.675 -3.187 1.00 62.25 83 GLY A CA 1
ATOM 664 C C . GLY A 1 83 ? -5.279 -19.593 -2.611 1.00 62.25 83 GLY A C 1
ATOM 665 O O . GLY A 1 83 ? -4.837 -20.516 -1.926 1.00 62.25 83 GLY A O 1
ATOM 666 N N . GLY A 1 84 ? -4.567 -18.501 -2.896 1.00 77.06 84 GLY A N 1
ATOM 667 C CA . GLY A 1 84 ? -3.317 -18.190 -2.215 1.00 77.06 84 GLY A CA 1
ATOM 668 C C . GLY A 1 84 ? -3.543 -17.784 -0.756 1.00 77.06 84 GLY A C 1
ATOM 669 O O . GLY A 1 84 ? -4.670 -17.596 -0.294 1.00 77.06 84 GLY A O 1
ATOM 670 N N . ALA A 1 85 ? -2.450 -17.670 -0.003 1.00 85.81 85 ALA A N 1
ATOM 671 C CA . ALA A 1 85 ? -2.503 -17.285 1.408 1.00 85.81 85 ALA A CA 1
ATOM 672 C C . ALA A 1 85 ? -2.755 -15.779 1.606 1.00 85.81 85 ALA A C 1
ATOM 674 O O . ALA A 1 85 ? -3.195 -15.370 2.681 1.00 85.81 85 ALA A O 1
ATOM 675 N N . PHE A 1 86 ? -2.472 -14.951 0.595 1.00 90.31 86 PHE A N 1
ATOM 676 C CA . PHE A 1 86 ? -2.680 -13.512 0.666 1.00 90.31 86 PHE A CA 1
ATOM 677 C C . PHE A 1 86 ? -4.148 -13.174 0.388 1.00 90.31 86 PHE A C 1
ATOM 679 O O . PHE A 1 86 ? -4.657 -13.448 -0.693 1.00 90.31 86 PHE A O 1
ATOM 686 N N . LYS A 1 87 ? -4.827 -12.563 1.363 1.00 91.25 87 LYS A N 1
ATOM 687 C CA . LYS A 1 87 ? -6.259 -12.212 1.293 1.00 91.25 87 LYS A CA 1
ATOM 688 C C . LYS A 1 87 ? -6.513 -10.731 0.985 1.00 91.25 87 LYS A C 1
ATOM 690 O O . LYS A 1 87 ? -7.624 -10.249 1.165 1.00 91.25 87 LYS A O 1
ATOM 695 N N . GLY A 1 88 ? -5.477 -10.009 0.566 1.00 95.12 88 GLY A N 1
ATOM 696 C CA . GLY A 1 88 ? -5.508 -8.562 0.400 1.00 95.12 88 GLY A CA 1
ATOM 697 C C . GLY A 1 88 ? -5.009 -7.817 1.634 1.00 95.12 88 GLY A C 1
ATOM 698 O O . GLY A 1 88 ? -4.600 -8.410 2.633 1.00 95.12 88 GLY A O 1
ATOM 699 N N . HIS A 1 89 ? -5.010 -6.493 1.536 1.00 97.31 89 HIS A N 1
ATOM 700 C CA . HIS A 1 89 ? -4.573 -5.599 2.600 1.00 97.31 89 HIS A CA 1
ATOM 701 C C . HIS A 1 89 ? -5.742 -5.302 3.551 1.00 97.31 89 HIS A C 1
ATOM 703 O O . HIS A 1 89 ? -6.769 -4.793 3.079 1.00 97.31 89 HIS A O 1
ATOM 709 N N . PRO A 1 90 ? -5.624 -5.603 4.859 1.00 96.50 90 PRO A N 1
ATOM 710 C CA . PRO A 1 90 ? -6.716 -5.424 5.811 1.00 96.50 90 PRO A CA 1
ATOM 711 C C . PRO A 1 90 ? -7.161 -3.961 5.901 1.00 96.50 90 PRO A C 1
ATOM 713 O O . PRO A 1 90 ? -6.350 -3.040 5.801 1.00 96.50 90 PRO A O 1
ATOM 716 N N . LEU A 1 91 ? -8.469 -3.761 6.061 1.00 95.62 91 LEU A N 1
ATOM 717 C CA . LEU A 1 91 ? -9.135 -2.459 6.063 1.00 95.62 91 LEU A CA 1
ATOM 718 C C . LEU A 1 91 ? -9.531 -2.086 7.493 1.00 95.62 91 LEU A C 1
ATOM 720 O O . LEU A 1 91 ? -10.189 -2.871 8.169 1.00 95.62 91 LEU A O 1
ATOM 724 N N . CYS A 1 92 ? -9.197 -0.874 7.925 1.00 95.75 92 CYS A N 1
ATOM 725 C CA . CYS A 1 92 ? -9.863 -0.269 9.071 1.00 95.75 92 CYS A CA 1
ATOM 726 C C . CYS A 1 92 ? -11.244 0.230 8.635 1.00 95.75 92 CYS A C 1
ATOM 728 O O . CYS A 1 92 ? -11.344 1.141 7.814 1.00 95.75 92 CYS A O 1
ATOM 730 N N . GLU A 1 93 ? -12.313 -0.343 9.183 1.00 92.75 93 GLU A N 1
ATOM 731 C CA . GLU A 1 93 ? -13.690 0.020 8.820 1.00 92.75 93 GLU A CA 1
ATOM 732 C C . GLU A 1 93 ? -14.094 1.415 9.324 1.00 92.75 93 GLU A C 1
ATOM 734 O O . GLU A 1 93 ? -14.973 2.061 8.751 1.00 92.75 93 GLU A O 1
ATOM 739 N N . PHE A 1 94 ? -13.417 1.929 10.354 1.00 93.12 94 PHE A N 1
ATOM 740 C CA . PHE A 1 94 ? -13.675 3.266 10.886 1.00 93.12 94 PHE A CA 1
ATOM 741 C C . PHE A 1 94 ? -13.080 4.363 9.996 1.00 93.12 94 PHE A C 1
ATOM 743 O O . PHE A 1 94 ? -13.759 5.353 9.700 1.00 93.12 94 PHE A O 1
ATOM 750 N N . CYS A 1 95 ? -11.829 4.171 9.565 1.00 95.25 95 CYS A N 1
ATOM 751 C CA . CYS A 1 95 ? -11.045 5.136 8.788 1.00 95.25 95 CYS A CA 1
ATOM 752 C C . CYS A 1 95 ? -11.165 4.932 7.271 1.00 95.25 95 CYS A C 1
ATOM 754 O O . CYS A 1 95 ? -10.860 5.838 6.502 1.00 95.25 95 CYS A O 1
ATOM 756 N N . ASN A 1 96 ? -11.634 3.759 6.832 1.00 94.81 96 ASN A N 1
ATOM 757 C CA . ASN A 1 96 ? -11.632 3.324 5.435 1.00 94.81 96 ASN A CA 1
ATOM 758 C C . ASN A 1 96 ? -10.219 3.344 4.805 1.00 94.81 96 ASN A C 1
ATOM 760 O O . ASN A 1 96 ? -10.046 3.658 3.626 1.00 94.81 96 ASN A O 1
ATOM 764 N N . GLU A 1 97 ? -9.208 2.990 5.605 1.00 96.00 97 GLU A N 1
ATOM 765 C CA . GLU A 1 97 ? -7.796 2.928 5.212 1.00 96.00 97 GLU A CA 1
ATOM 766 C C . GLU A 1 97 ? -7.258 1.497 5.280 1.00 96.00 97 GLU A C 1
ATOM 768 O O . GLU A 1 97 ? -7.615 0.722 6.171 1.00 96.00 97 GLU A O 1
ATOM 773 N N . ARG A 1 98 ? -6.398 1.133 4.321 1.00 96.69 98 ARG A N 1
ATOM 774 C CA . ARG A 1 98 ? -5.788 -0.199 4.246 1.00 96.69 98 ARG A CA 1
ATOM 775 C C . ARG A 1 98 ? -4.396 -0.216 4.862 1.00 96.69 98 ARG A C 1
ATOM 777 O O . ARG A 1 98 ? -3.608 0.701 4.647 1.00 96.69 98 ARG A O 1
ATOM 784 N N . TYR A 1 99 ? -4.074 -1.318 5.527 1.00 97.38 99 TYR A N 1
ATOM 785 C CA . TYR A 1 99 ? -2.778 -1.570 6.154 1.00 97.38 99 TYR A CA 1
ATOM 786 C C . TYR A 1 99 ? -2.061 -2.720 5.459 1.00 97.38 99 TYR A C 1
ATOM 788 O O . TYR A 1 99 ? -2.683 -3.556 4.809 1.00 97.38 99 TYR A O 1
ATOM 796 N N . TYR A 1 100 ? -0.732 -2.760 5.562 1.00 96.50 100 TYR A N 1
ATOM 797 C CA . TYR A 1 100 ? 0.057 -3.782 4.875 1.00 96.50 100 TYR A CA 1
ATOM 798 C C . TYR A 1 100 ? -0.308 -5.203 5.330 1.00 96.50 100 TYR A C 1
ATOM 800 O O . TYR A 1 100 ? -0.483 -6.084 4.487 1.00 96.50 100 TYR A O 1
ATOM 808 N N . ASP A 1 101 ? -0.462 -5.398 6.638 1.00 94.81 101 ASP A N 1
ATOM 809 C CA . ASP A 1 101 ? -0.808 -6.662 7.277 1.00 94.81 101 ASP A CA 1
ATOM 810 C C . ASP A 1 101 ? -1.697 -6.437 8.512 1.00 94.81 101 ASP A C 1
ATOM 812 O O . ASP A 1 101 ? -1.947 -5.298 8.928 1.00 94.81 101 ASP A O 1
ATOM 816 N N . ASP A 1 102 ? -2.186 -7.536 9.095 1.00 93.31 102 ASP A N 1
ATOM 817 C CA . ASP A 1 102 ? -3.048 -7.489 10.278 1.00 93.31 102 ASP A CA 1
ATOM 818 C C . ASP A 1 102 ? -2.332 -6.825 11.457 1.00 93.31 102 ASP A C 1
ATOM 820 O O . ASP A 1 102 ? -2.948 -6.084 12.212 1.00 93.31 102 ASP A O 1
ATOM 824 N N . GLY A 1 103 ? -1.021 -7.039 11.610 1.00 93.75 103 GLY A N 1
ATOM 825 C CA . GLY A 1 103 ? -0.234 -6.430 12.683 1.00 93.75 103 GLY A CA 1
ATOM 826 C C . GLY A 1 103 ? -0.255 -4.901 12.629 1.00 93.75 103 GLY A C 1
ATOM 827 O O . GLY A 1 103 ? -0.432 -4.255 13.664 1.00 93.75 103 GLY A O 1
ATOM 828 N N . GLY A 1 104 ? -0.128 -4.333 11.428 1.00 95.38 104 GLY A N 1
ATOM 829 C CA . GLY A 1 104 ? -0.261 -2.903 11.169 1.00 95.38 104 GLY A CA 1
ATOM 830 C C . GLY A 1 104 ? -1.659 -2.379 11.495 1.00 95.38 104 GLY A C 1
ATOM 831 O O . GLY A 1 104 ? -1.773 -1.391 12.220 1.00 95.38 104 GLY A O 1
ATOM 832 N N . LEU A 1 105 ? -2.710 -3.075 11.044 1.00 95.56 105 LEU A N 1
ATOM 833 C CA . LEU A 1 105 ? -4.093 -2.716 11.379 1.00 95.56 105 LEU A CA 1
ATOM 834 C C . LEU A 1 105 ? -4.332 -2.766 12.896 1.00 95.56 105 LEU A C 1
ATOM 836 O O . LEU A 1 105 ? -4.837 -1.813 13.475 1.00 95.56 105 LEU A O 1
ATOM 840 N N . TRP A 1 106 ? -3.922 -3.840 13.567 1.00 92.38 106 TRP A N 1
ATOM 841 C CA . TRP A 1 106 ? -4.046 -3.983 15.019 1.00 92.38 106 TRP A CA 1
ATOM 842 C C . TRP A 1 106 ? -3.277 -2.903 15.786 1.00 92.38 106 TRP A C 1
ATOM 844 O O . TRP A 1 106 ? -3.707 -2.479 16.859 1.00 92.38 106 TRP A O 1
ATOM 854 N N . GLY A 1 107 ? -2.123 -2.475 15.266 1.00 93.56 107 GLY A N 1
ATOM 855 C CA . GLY A 1 107 ? -1.368 -1.344 15.797 1.00 93.56 107 GLY A CA 1
ATOM 856 C C . GLY A 1 107 ? -2.163 -0.044 15.725 1.00 93.56 107 GLY A C 1
ATOM 857 O O . GLY A 1 107 ? -2.287 0.631 16.743 1.00 93.56 107 GLY A O 1
ATOM 858 N N . HIS A 1 108 ? -2.741 0.246 14.559 1.00 95.19 108 HIS A N 1
ATOM 859 C CA . HIS A 1 108 ? -3.615 1.397 14.342 1.00 95.19 108 HIS A CA 1
ATOM 860 C C . HIS A 1 108 ? -4.852 1.366 15.248 1.00 95.19 108 HIS A C 1
ATOM 862 O O . HIS A 1 108 ? -5.086 2.310 15.992 1.00 95.19 108 HIS A O 1
ATOM 868 N N . LEU A 1 109 ? -5.595 0.255 15.276 1.00 92.31 109 LEU A N 1
ATOM 869 C CA . LEU A 1 109 ? -6.811 0.131 16.087 1.00 92.31 109 LEU A CA 1
ATOM 870 C C . LEU A 1 109 ? -6.556 0.422 17.576 1.00 92.31 109 LEU A C 1
ATOM 872 O O . LEU A 1 109 ? -7.346 1.104 18.215 1.00 92.31 109 LEU A O 1
ATOM 876 N N . ARG A 1 110 ? -5.424 -0.029 18.130 1.00 90.25 110 ARG A N 1
ATOM 877 C CA . ARG A 1 110 ? -5.062 0.248 19.533 1.00 90.25 110 ARG A CA 1
ATOM 878 C C . ARG A 1 110 ? -4.599 1.680 19.802 1.00 90.25 110 ARG A C 1
ATOM 880 O O . ARG A 1 110 ? -4.589 2.085 20.960 1.00 90.25 110 ARG A O 1
ATOM 887 N N . GLN A 1 111 ? -4.121 2.393 18.785 1.00 92.75 111 GLN A N 1
ATOM 888 C CA . GLN A 1 111 ? -3.595 3.754 18.930 1.00 92.75 111 GLN A CA 1
ATOM 889 C C . GLN A 1 111 ? -4.666 4.810 18.658 1.00 92.75 111 GLN A C 1
ATOM 891 O O . GLN A 1 111 ? -4.707 5.819 19.358 1.00 92.75 111 GLN A O 1
ATOM 896 N N . ASP A 1 112 ? -5.524 4.559 17.670 1.00 93.88 112 ASP A N 1
ATOM 897 C CA . ASP A 1 112 ? -6.438 5.548 17.100 1.00 93.88 112 ASP A CA 1
ATOM 898 C C . ASP A 1 112 ? -7.920 5.268 17.410 1.00 93.88 112 ASP A C 1
ATOM 900 O O . ASP A 1 112 ? -8.758 6.146 17.204 1.00 93.88 112 ASP A O 1
ATOM 904 N N . HIS A 1 113 ? -8.258 4.080 17.930 1.00 93.12 113 HIS A N 1
ATOM 905 C CA . HIS A 1 113 ? -9.629 3.709 18.292 1.00 93.12 113 HIS A CA 1
ATOM 906 C C . HIS A 1 113 ? -9.775 3.302 19.756 1.00 93.12 113 HIS A C 1
ATOM 908 O O . HIS A 1 113 ? -8.824 2.928 20.445 1.00 93.12 113 HIS A O 1
ATOM 914 N N . PHE A 1 114 ? -11.009 3.403 20.248 1.00 88.94 114 PHE A N 1
ATOM 915 C CA . PHE A 1 114 ? -11.339 3.096 21.631 1.00 88.94 114 PHE A CA 1
ATOM 916 C C . PHE A 1 114 ? -11.630 1.610 21.784 1.00 88.94 114 PHE A C 1
ATOM 918 O O . PHE A 1 114 ? -12.303 1.011 20.953 1.00 88.94 114 PHE A O 1
ATOM 925 N N . GLN A 1 115 ? -11.155 1.017 22.873 1.00 88.25 115 GLN A N 1
ATOM 926 C CA . GLN A 1 115 ? -11.376 -0.390 23.179 1.00 88.25 115 GLN A CA 1
ATOM 927 C C . GLN A 1 115 ? -12.050 -0.525 24.545 1.00 88.25 115 GLN A C 1
ATOM 929 O O . GLN A 1 115 ? -11.652 0.120 25.519 1.00 88.25 115 GLN A O 1
ATOM 934 N N . CYS A 1 116 ? -13.048 -1.404 24.643 1.00 85.19 116 CYS A N 1
ATOM 935 C CA . CYS A 1 116 ? -13.641 -1.746 25.930 1.00 85.19 116 CYS A CA 1
ATOM 936 C C . CYS A 1 116 ? -12.682 -2.630 26.749 1.00 85.19 116 CYS A C 1
ATOM 938 O O . CYS A 1 116 ? -12.467 -3.804 26.442 1.00 85.19 116 CYS A O 1
ATOM 940 N N . PHE A 1 117 ? -12.131 -2.084 27.837 1.00 79.31 117 PHE A N 1
ATOM 941 C CA . PHE A 1 117 ? -11.188 -2.789 28.718 1.00 79.31 117 PHE A CA 1
ATOM 942 C C . PHE A 1 117 ? -11.811 -3.966 29.489 1.00 79.31 117 PHE A C 1
ATOM 944 O O . PHE A 1 117 ? -11.084 -4.827 29.987 1.00 79.31 117 PHE A O 1
ATOM 951 N N . LEU A 1 118 ? -13.141 -3.995 29.636 1.00 81.12 118 LEU A N 1
ATOM 952 C CA . LEU A 1 118 ? -13.856 -5.112 30.257 1.00 81.12 118 LEU A CA 1
ATOM 953 C C . LEU A 1 118 ? -13.967 -6.281 29.274 1.00 81.12 118 LEU A C 1
ATOM 955 O O . LEU A 1 118 ? -13.587 -7.399 29.617 1.00 81.12 118 LEU A O 1
ATOM 959 N N . CYS A 1 119 ? -14.414 -6.017 28.043 1.00 78.38 119 CYS A N 1
ATOM 960 C CA . CYS A 1 119 ? -14.526 -7.023 26.986 1.00 78.38 119 CYS A CA 1
ATOM 961 C C . CYS A 1 119 ? -13.165 -7.609 26.606 1.00 78.38 119 CYS A C 1
ATOM 963 O O . CYS A 1 119 ? -13.051 -8.824 26.466 1.00 78.38 119 CYS A O 1
ATOM 965 N N . ASP A 1 120 ? -12.126 -6.773 26.530 1.00 75.75 120 ASP A N 1
ATOM 966 C CA . ASP A 1 120 ? -10.753 -7.215 26.259 1.00 75.75 120 ASP A CA 1
ATOM 967 C C . ASP A 1 120 ? -10.267 -8.278 27.259 1.00 75.75 120 ASP A C 1
ATOM 969 O O . ASP A 1 120 ? -9.703 -9.302 26.873 1.00 75.75 120 ASP A O 1
ATOM 973 N N . ARG A 1 121 ? -10.557 -8.087 28.554 1.00 74.62 121 ARG A N 1
ATOM 974 C CA . ARG A 1 121 ? -10.174 -9.048 29.599 1.00 74.62 121 ARG A CA 1
ATOM 975 C C . ARG A 1 121 ? -11.031 -10.311 29.612 1.00 74.62 121 ARG A C 1
ATOM 977 O O . ARG A 1 121 ? -10.550 -11.345 30.067 1.00 74.62 121 ARG A O 1
ATOM 984 N N . LEU A 1 122 ? -12.292 -10.226 29.184 1.00 70.62 122 LEU A N 1
ATOM 985 C CA . LEU A 1 122 ? -13.267 -11.313 29.316 1.00 70.62 122 LEU A CA 1
ATOM 986 C C . LEU A 1 122 ? -13.330 -12.238 28.093 1.00 70.62 122 LEU A C 1
ATOM 988 O O . LEU A 1 122 ? -13.549 -13.435 28.263 1.00 70.62 122 LEU A O 1
ATOM 992 N N . LEU A 1 123 ? -13.146 -11.722 26.873 1.00 61.78 123 LEU A N 1
ATOM 993 C CA . LEU A 1 123 ? -13.445 -12.469 25.641 1.00 61.78 123 LEU A CA 1
ATOM 994 C C . LEU A 1 123 ? -12.230 -13.098 24.948 1.00 61.78 123 LEU A C 1
ATOM 996 O O . LEU A 1 123 ? -12.388 -13.720 23.897 1.00 61.78 123 LEU A O 1
ATOM 1000 N N . SER A 1 124 ? -11.041 -13.023 25.557 1.00 56.28 124 SER A N 1
ATOM 1001 C CA . SER A 1 124 ? -9.757 -13.261 24.880 1.00 56.28 124 SER A CA 1
ATOM 1002 C C . SER A 1 124 ? -9.565 -12.298 23.694 1.00 56.28 124 SER A C 1
ATOM 1004 O O . SER A 1 124 ? -10.510 -11.897 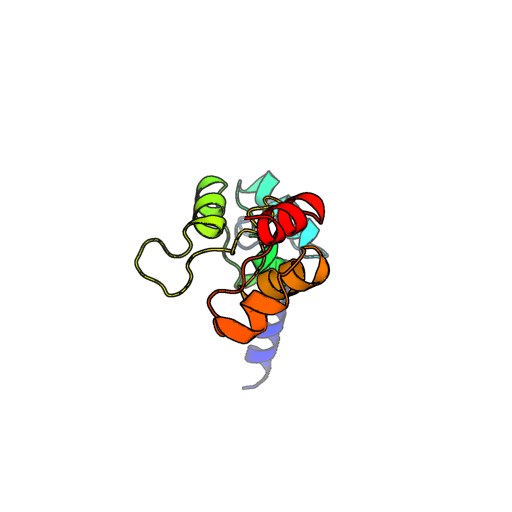23.021 1.00 56.28 124 SER A O 1
ATOM 1006 N N . SER A 1 125 ? -8.322 -11.930 23.395 1.00 56.06 125 SER A N 1
ATOM 1007 C CA . SER A 1 125 ? -7.950 -10.915 22.388 1.00 56.06 125 SER A CA 1
ATOM 1008 C C . SER A 1 125 ? -8.436 -11.163 20.945 1.00 56.06 125 SER A C 1
ATOM 1010 O O . SER A 1 125 ? -8.140 -10.371 20.058 1.00 56.06 125 SER A O 1
ATOM 1012 N N . LEU A 1 126 ? -9.144 -12.265 20.689 1.00 50.53 126 LEU A N 1
ATOM 1013 C CA . LEU A 1 126 ? -9.726 -12.623 19.397 1.00 50.53 126 LEU A CA 1
ATOM 1014 C C . LEU A 1 126 ? -11.056 -11.909 19.104 1.00 50.53 126 LEU A C 1
ATOM 1016 O O . LEU A 1 126 ? -11.438 -11.852 17.942 1.00 50.53 126 LEU A O 1
ATOM 1020 N N . ASN A 1 127 ? -11.735 -11.359 20.118 1.00 54.84 127 ASN A N 1
ATOM 1021 C CA . ASN A 1 127 ? -13.027 -10.669 19.970 1.00 54.84 127 ASN A CA 1
ATOM 1022 C C . ASN A 1 127 ? -13.024 -9.271 20.614 1.00 54.84 127 ASN A C 1
ATOM 1024 O O . ASN A 1 127 ? -14.044 -8.815 21.129 1.00 54.84 127 ASN A O 1
ATOM 1028 N N . SER A 1 128 ? -11.870 -8.604 20.662 1.00 63.44 128 SER A N 1
ATOM 1029 C CA . SER A 1 128 ? -11.795 -7.227 21.141 1.00 63.44 128 SER A CA 1
ATOM 1030 C C . SER A 1 128 ? -12.496 -6.289 20.159 1.00 63.44 128 SER A C 1
ATOM 1032 O O . SER A 1 128 ? -11.986 -5.993 19.082 1.00 63.44 128 SER A O 1
ATOM 1034 N N . GLU A 1 129 ? -13.682 -5.822 20.542 1.00 79.44 129 GLU A N 1
ATOM 1035 C CA . GLU A 1 129 ? -14.397 -4.794 19.793 1.00 79.44 129 GLU A CA 1
ATOM 1036 C C . GLU A 1 129 ? -13.719 -3.432 19.981 1.00 79.44 129 GLU A C 1
ATOM 1038 O O . GLU A 1 129 ? -13.444 -2.999 21.110 1.00 79.44 129 GLU A O 1
ATOM 1043 N N . PHE A 1 130 ? -13.451 -2.769 18.856 1.00 88.12 130 PHE A N 1
ATOM 1044 C CA . PHE A 1 130 ? -13.051 -1.368 18.812 1.00 88.12 130 PHE A CA 1
ATOM 1045 C C . PHE A 1 130 ? -14.254 -0.495 18.478 1.00 88.12 130 PHE A C 1
ATOM 1047 O O . PHE A 1 130 ? -15.192 -0.928 17.813 1.00 88.12 130 PHE A O 1
ATOM 1054 N N . TYR A 1 131 ? -14.182 0.750 18.920 1.00 88.50 131 TYR A N 1
ATOM 1055 C CA . TYR A 1 131 ? -15.200 1.774 18.758 1.00 88.50 131 TYR A CA 1
ATOM 1056 C C . TYR A 1 131 ? -14.552 2.995 18.115 1.00 88.50 131 TYR A C 1
ATOM 1058 O O . TYR A 1 131 ? -13.403 3.332 18.434 1.00 88.50 131 TYR A O 1
ATOM 1066 N N . ARG A 1 132 ? -15.276 3.664 17.209 1.00 88.38 132 ARG A N 1
ATOM 1067 C CA . ARG A 1 132 ? -14.745 4.817 16.470 1.00 88.38 132 ARG A CA 1
ATOM 1068 C C . ARG A 1 132 ? -14.285 5.908 17.427 1.00 88.38 132 ARG A C 1
ATOM 1070 O O . ARG A 1 132 ? -13.206 6.464 17.242 1.00 88.38 132 ARG A O 1
ATOM 1077 N N . ASP A 1 133 ? -15.118 6.205 18.420 1.00 87.38 133 ASP A N 1
ATOM 1078 C CA . ASP A 1 133 ? -14.947 7.295 19.369 1.00 87.38 133 ASP A CA 1
ATOM 1079 C C . ASP A 1 133 ? -15.503 6.954 20.764 1.00 87.38 133 ASP A C 1
ATOM 1081 O O . ASP A 1 133 ? -16.071 5.886 21.008 1.00 87.38 133 ASP A O 1
ATOM 1085 N N . TYR A 1 134 ? -15.288 7.869 21.714 1.00 86.94 134 TYR A N 1
ATOM 1086 C CA . TYR A 1 134 ? -15.765 7.710 23.085 1.00 86.94 134 TYR A CA 1
ATOM 1087 C C . TYR A 1 134 ? -17.301 7.618 23.193 1.00 86.94 134 TYR A C 1
ATOM 1089 O O . TYR A 1 134 ? -17.758 6.760 23.943 1.00 86.94 134 TYR A O 1
ATOM 1097 N N . PRO A 1 135 ? -18.115 8.431 22.484 1.00 90.44 135 PRO A N 1
ATOM 1098 C CA . PRO A 1 135 ? -19.572 8.267 22.469 1.00 90.44 135 PRO A CA 1
ATOM 1099 C C . PRO A 1 135 ? -20.058 6.860 22.096 1.00 90.44 135 PRO A C 1
ATOM 1101 O O . PRO A 1 135 ? -20.946 6.334 22.768 1.00 90.44 135 PRO A O 1
ATOM 1104 N N . GLU A 1 136 ? -19.481 6.230 21.067 1.00 88.38 136 GLU A N 1
ATOM 1105 C CA . GLU A 1 136 ? -19.824 4.847 20.706 1.00 88.38 136 GLU A CA 1
ATOM 1106 C C . GLU A 1 136 ? -19.463 3.858 21.828 1.00 88.38 136 GLU A C 1
ATOM 1108 O O . GLU A 1 136 ? -20.265 2.987 22.173 1.00 88.38 136 GLU A O 1
ATOM 1113 N N . LEU A 1 137 ? -18.296 4.028 22.460 1.00 88.50 137 LEU A N 1
ATOM 1114 C CA . LEU A 1 137 ? -17.895 3.212 23.609 1.00 88.50 137 LEU A CA 1
ATOM 1115 C C . LEU A 1 137 ? -18.801 3.444 24.835 1.00 88.50 137 LEU A C 1
ATOM 1117 O O . LEU A 1 137 ? -19.123 2.512 25.570 1.00 88.50 137 LEU A O 1
ATOM 1121 N N . GLU A 1 138 ? -19.225 4.682 25.082 1.00 88.38 138 GLU A N 1
ATOM 1122 C CA . GLU A 1 138 ? -20.135 5.004 26.181 1.00 88.38 138 GLU A CA 1
ATOM 1123 C C . GLU A 1 138 ? -21.510 4.361 25.969 1.00 88.38 138 GLU A C 1
ATOM 1125 O O . GLU A 1 138 ? -22.105 3.861 26.926 1.00 88.38 138 GLU A O 1
ATOM 1130 N N . LEU A 1 139 ? -22.002 4.334 24.726 1.00 89.00 139 LEU A N 1
ATOM 1131 C CA . LEU A 1 139 ? -23.233 3.630 24.378 1.00 89.00 139 LEU A CA 1
ATOM 1132 C C . LEU A 1 139 ? -23.124 2.135 24.699 1.00 89.00 139 LEU A C 1
ATOM 1134 O O . LEU A 1 139 ? -24.052 1.586 25.288 1.00 89.00 139 LEU A O 1
ATOM 1138 N N . HIS A 1 140 ? -21.982 1.512 24.392 1.00 86.81 140 HIS A N 1
ATOM 1139 C CA . HIS A 1 140 ? -21.706 0.120 24.754 1.00 86.81 140 HIS A CA 1
ATOM 1140 C C . HIS A 1 140 ? -21.770 -0.126 26.272 1.00 86.81 140 HIS A C 1
ATOM 1142 O O . HIS A 1 140 ? -22.309 -1.136 26.707 1.00 86.81 140 HIS A O 1
ATOM 1148 N N . PHE A 1 141 ? -21.286 0.798 27.109 1.00 83.75 141 PHE A N 1
ATOM 1149 C CA . PHE A 1 141 ? -21.399 0.650 28.569 1.00 83.75 141 PHE A CA 1
ATOM 1150 C C . PHE A 1 141 ? -22.816 0.854 29.119 1.00 83.75 141 PHE A C 1
ATOM 1152 O O . PHE A 1 141 ? -23.084 0.503 30.269 1.00 83.75 141 PHE A O 1
ATO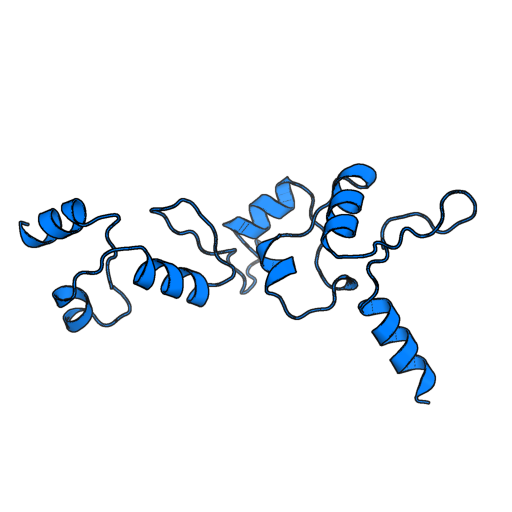M 1159 N N . ARG A 1 142 ? -23.704 1.477 28.340 1.00 85.31 142 ARG A N 1
ATOM 1160 C CA . ARG A 1 142 ? -25.084 1.788 28.734 1.00 85.31 142 ARG A CA 1
ATOM 1161 C C . ARG A 1 142 ? -26.102 0.755 28.237 1.00 85.31 142 ARG A C 1
ATOM 1163 O O . ARG A 1 142 ? -27.252 0.831 28.673 1.00 85.31 142 ARG A O 1
ATOM 1170 N N . SER A 1 143 ? -25.709 -0.148 27.335 1.00 70.44 143 SER A N 1
ATOM 1171 C CA . SER A 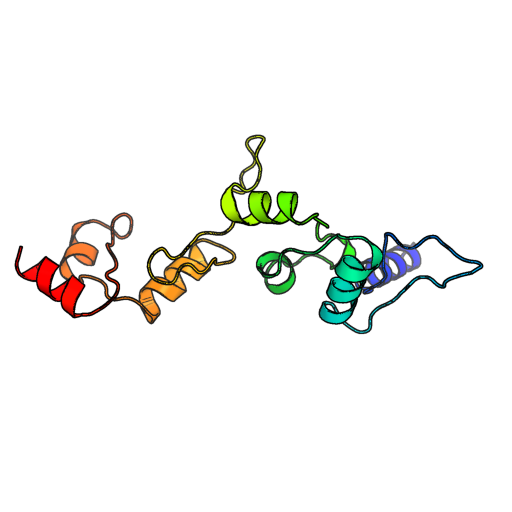1 143 ? -26.511 -1.291 26.868 1.00 70.44 143 SER A CA 1
ATOM 1172 C C . SER A 1 143 ? -26.362 -2.497 27.785 1.00 70.44 143 SER A C 1
ATOM 1174 O O . SER A 1 143 ? -27.398 -3.130 28.080 1.00 70.44 143 SER A O 1
#

Sequence (143 aa):
HAPSAFAHISSLRSFACRKCPPPPSRGSFVAKDKKELKSHMLSFHGLTFCDLCLEHRKVFVQEHELMDKNQLRVHERDGDLHGGAFKGHPLCEFCNERYYDDGGLWGHLRQDHFQCFLCDRLLSSLNSEFYRDYPELELHFRS

Organism: NCBI:txid3032